Protein AF-A0A7S0PT43-F1 (afdb_monomer)

Sequence (118 aa):
NWNNHIGLPLTVLHLETDHEVVILEMGMNHSGEIAFLCEIAPPHVSIITNVGSAHMEHMGSIEAIAMEKGTVARALGTEGTLVIPANCAYLDDYRSTTQGSILAVGNDDSPVRAENLV

Solvent-accessible surface area (backbone atoms only — not comparable to full-atom values): 7068 Å² total; per-residue (Å²): 130,62,23,39,97,62,34,34,60,52,57,61,71,69,64,57,95,82,62,89,77,85,88,80,64,82,45,67,58,51,83,63,43,43,52,56,50,38,69,78,55,69,44,61,64,32,75,48,88,75,83,59,71,74,49,35,92,65,42,75,36,57,66,49,41,42,56,42,60,41,34,54,38,50,58,21,47,68,89,9,37,32,38,34,47,59,81,46,93,58,48,66,61,46,65,76,56,30,57,29,48,77,48,46,29,64,41,92,89,28,92,47,56,85,76,88,87,128

Nearest PDB structures (foldseek):
  4qf5-assembly2_B  TM=9.390E-01  e=3.049E-08  Acinetobacter baumannii AB307-0294
  4qdi-assembly1_A  TM=8.846E-01  e=9.577E-07  Acinetobacter baumannii AB307-0294
  3zm6-assembly1_A  TM=8.642E-01  e=9.955E-06  Streptococcus pneumoniae R6
  3zl8-assembly1_A  TM=8.882E-01  e=6.150E-05  Thermotoga maritima
  3lk7-assembly1_A  TM=8.538E-01  e=3.250E-03  Streptococcus agalactiae serogroup V

Foldseek 3Di:
DLAFPHSLLVVVVPDDPPDPDDDGHHDDLEAPGSVNSCVSPPDLEAEDEAQDCPNCVRQVDSVSSVVRSLSNQLSHALNHEYEYAPPHPCVVVSVVRHNYYYQHEDDPPGPHHDPDDD

Secondary structure (DSSP, 8-state):
---STTHHHHHHHT--TT----------SSTTHHHHHHHHS--SEEE-----STTHHHHSSHHHHHHHHTHHHHT--TT-EEEEETT-TTHHHHHHH-SSEEEEESSTTSSB---S--

Radius of gyration: 15.02 Å; Cα contacts (8 Å, |Δi|>4): 176; chains: 1; bounding box: 36×41×32 Å

InterPro domains:
  IPR013221 Mur ligase, central [PF08245] (1-107)
  IPR036565 Mur-like, catalytic domain superfamily [G3DSA:3.40.1190.10] (1-118)
  IPR036565 Mur-like, catalytic domain superfamily [SSF53623] (1-108)
  IPR051046 MurCDEF Family: Cell Wall and Coenzyme F430 Synthesis [PTHR43024] (1-116)

Mean predicted aligned error: 3.05 Å

Structure (mmCIF, N/CA/C/O backbone):
data_AF-A0A7S0PT43-F1
#
_entry.id   AF-A0A7S0PT43-F1
#
loop_
_atom_site.group_PDB
_atom_site.id
_atom_site.type_symbol
_atom_site.label_atom_id
_atom_site.label_alt_id
_atom_site.label_comp_id
_atom_site.label_asym_id
_atom_site.label_entity_id
_atom_site.label_seq_id
_atom_site.pdbx_PDB_ins_code
_atom_site.Cartn_x
_atom_site.Cartn_y
_atom_site.Cartn_z
_atom_site.occupancy
_atom_site.B_iso_or_equiv
_atom_site.auth_seq_id
_atom_site.auth_comp_id
_atom_site.auth_asym_id
_atom_site.auth_atom_id
_atom_site.pdbx_PDB_model_num
ATOM 1 N N . ASN A 1 1 ? -9.832 9.370 -12.079 1.00 78.38 1 ASN A N 1
ATOM 2 C CA . ASN A 1 1 ? -10.002 8.358 -11.019 1.00 78.38 1 ASN A CA 1
ATOM 3 C C . ASN A 1 1 ? -10.138 9.079 -9.675 1.00 78.38 1 ASN A C 1
ATOM 5 O O . ASN A 1 1 ? -9.674 10.212 -9.598 1.00 78.38 1 ASN A O 1
ATOM 9 N N . T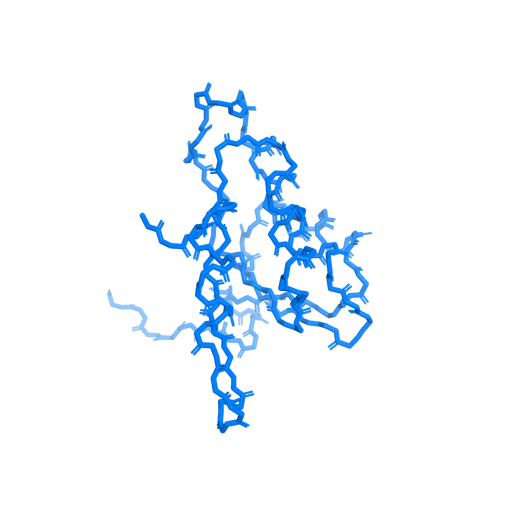RP A 1 2 ? -10.793 8.496 -8.665 1.00 92.94 2 TRP A N 1
ATOM 10 C CA . TRP A 1 2 ? -11.045 9.130 -7.350 1.00 92.94 2 TRP A CA 1
ATOM 11 C C . TRP A 1 2 ? -9.985 8.731 -6.311 1.00 92.94 2 TRP A C 1
ATOM 13 O O . TRP A 1 2 ? -10.298 8.254 -5.227 1.00 92.94 2 TRP A O 1
ATOM 23 N N . ASN A 1 3 ? -8.717 8.887 -6.681 1.00 96.38 3 ASN A N 1
ATOM 24 C CA . ASN A 1 3 ? -7.569 8.295 -5.988 1.00 96.38 3 ASN A CA 1
ATOM 25 C C . ASN A 1 3 ? -6.450 9.311 -5.694 1.00 96.38 3 ASN A C 1
ATOM 27 O O . ASN A 1 3 ? -5.331 8.921 -5.391 1.00 96.38 3 ASN A O 1
ATOM 31 N N . ASN A 1 4 ? -6.723 10.608 -5.853 1.00 96.31 4 ASN A N 1
ATOM 32 C CA . ASN A 1 4 ? -5.757 11.692 -5.673 1.00 96.31 4 ASN A CA 1
ATOM 33 C C . ASN A 1 4 ? -6.220 12.669 -4.579 1.00 96.31 4 ASN A C 1
ATOM 35 O O . ASN A 1 4 ? -7.256 12.463 -3.948 1.00 96.31 4 ASN A O 1
ATOM 39 N N . HIS A 1 5 ? -5.481 13.765 -4.399 1.00 96.00 5 HIS A N 1
ATOM 40 C CA . HIS A 1 5 ? -5.722 14.780 -3.365 1.00 96.00 5 HIS A CA 1
ATOM 41 C C . HIS A 1 5 ? -7.094 15.483 -3.436 1.00 96.00 5 HIS A C 1
ATOM 43 O O . HIS A 1 5 ? -7.446 16.201 -2.506 1.00 96.00 5 HIS A O 1
ATOM 49 N N . ILE A 1 6 ? -7.871 15.293 -4.510 1.00 96.88 6 ILE A N 1
ATOM 50 C CA . ILE A 1 6 ? -9.251 15.788 -4.632 1.00 96.88 6 ILE A CA 1
ATOM 51 C C . ILE A 1 6 ? -10.239 14.631 -4.486 1.00 96.88 6 ILE A C 1
ATOM 53 O O . ILE A 1 6 ? -11.158 14.691 -3.674 1.00 96.88 6 ILE A O 1
ATOM 57 N N . GLY A 1 7 ? -10.062 13.576 -5.283 1.00 97.81 7 GLY A N 1
ATOM 58 C CA . GLY A 1 7 ? -11.022 12.480 -5.363 1.00 97.81 7 GLY A CA 1
ATOM 59 C C . GLY A 1 7 ? -11.104 11.661 -4.079 1.00 97.81 7 GLY A C 1
ATOM 60 O O . GLY A 1 7 ? -12.200 11.325 -3.646 1.00 97.81 7 GLY A O 1
ATOM 61 N N . LEU A 1 8 ? -9.969 11.382 -3.439 1.00 98.25 8 LEU A N 1
ATOM 62 C CA . LEU A 1 8 ? -9.944 10.541 -2.248 1.00 98.25 8 LEU A CA 1
ATOM 63 C C . LEU A 1 8 ? -10.641 11.190 -1.038 1.00 98.25 8 LEU A C 1
ATOM 65 O O . LEU A 1 8 ? -11.496 10.524 -0.455 1.00 98.25 8 LEU A O 1
ATOM 69 N N . PRO A 1 9 ? -10.388 12.470 -0.682 1.00 97.88 9 PRO A N 1
ATOM 70 C CA . PRO A 1 9 ? -11.162 13.149 0.358 1.00 97.88 9 PRO A CA 1
ATOM 71 C C . PRO A 1 9 ? -12.662 13.130 0.098 1.00 97.88 9 PRO A C 1
ATOM 73 O O . PRO A 1 9 ? -13.441 12.927 1.022 1.00 97.88 9 PRO A O 1
ATOM 76 N N . LEU A 1 10 ? -13.078 13.314 -1.158 1.00 98.19 10 LEU A N 1
ATOM 77 C CA . LEU A 1 10 ? -14.493 13.245 -1.484 1.00 98.19 10 LEU A CA 1
ATOM 78 C C . LEU A 1 10 ? -15.033 11.835 -1.234 1.00 98.19 10 LEU A C 1
ATOM 80 O O . LEU A 1 10 ? -16.073 11.721 -0.602 1.00 98.19 10 LEU A O 1
ATOM 84 N N . THR A 1 11 ? -14.334 10.771 -1.639 1.00 97.38 11 THR A N 1
ATOM 85 C CA . THR A 1 11 ? -14.732 9.388 -1.315 1.00 97.38 11 THR A CA 1
ATOM 86 C C . THR A 1 11 ? -14.880 9.182 0.196 1.00 97.38 11 THR A C 1
ATOM 88 O O . THR A 1 11 ? -15.887 8.638 0.637 1.00 97.38 11 THR A O 1
ATOM 91 N N . VAL A 1 12 ? -13.926 9.672 0.995 1.00 97.50 12 VAL A N 1
ATOM 92 C CA . VAL A 1 12 ? -13.963 9.580 2.467 1.00 97.50 12 VAL A CA 1
ATOM 93 C C . VAL A 1 12 ? -15.157 10.338 3.059 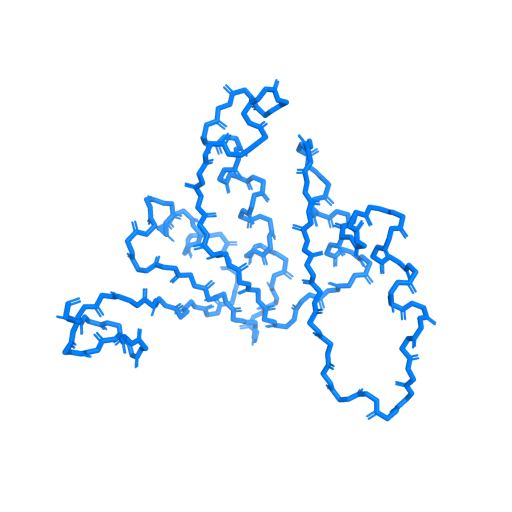1.00 97.50 12 VAL A C 1
ATOM 95 O O . VAL A 1 12 ? -15.817 9.836 3.962 1.00 97.50 12 VAL A O 1
ATOM 98 N N . LEU A 1 13 ? -15.483 11.521 2.533 1.00 97.81 13 LEU A N 1
ATOM 99 C CA . LEU A 1 13 ? -16.625 12.322 2.989 1.00 97.81 13 LEU A CA 1
ATOM 100 C C . LEU A 1 13 ? -17.993 11.697 2.670 1.00 97.81 13 LEU A C 1
ATOM 102 O O . LEU A 1 13 ? -18.984 12.094 3.277 1.00 97.81 13 LEU A O 1
ATOM 106 N N . HIS A 1 14 ? -18.058 10.742 1.740 1.00 97.06 14 HIS A N 1
ATOM 107 C CA . HIS A 1 14 ? -19.281 9.995 1.429 1.00 97.06 14 HIS A CA 1
ATOM 108 C C . HIS A 1 14 ? -19.459 8.738 2.298 1.00 97.06 14 HIS A C 1
ATOM 110 O O . HIS A 1 14 ? -20.406 7.987 2.078 1.00 97.06 14 HIS A O 1
ATOM 116 N N . LEU A 1 15 ? -18.568 8.467 3.260 1.00 97.56 15 LEU A N 1
ATOM 117 C CA . LEU A 1 15 ? -18.718 7.312 4.142 1.00 97.56 15 LEU A CA 1
ATOM 118 C C . LEU A 1 15 ? -19.877 7.511 5.130 1.00 97.56 15 LEU A C 1
ATOM 120 O O . LEU A 1 15 ? -19.958 8.520 5.828 1.00 97.56 15 LEU A O 1
ATOM 124 N N . GLU A 1 16 ? -20.744 6.506 5.216 1.00 98.00 16 GLU A N 1
ATOM 125 C CA . GLU A 1 16 ? -21.812 6.385 6.205 1.00 98.00 16 GLU A CA 1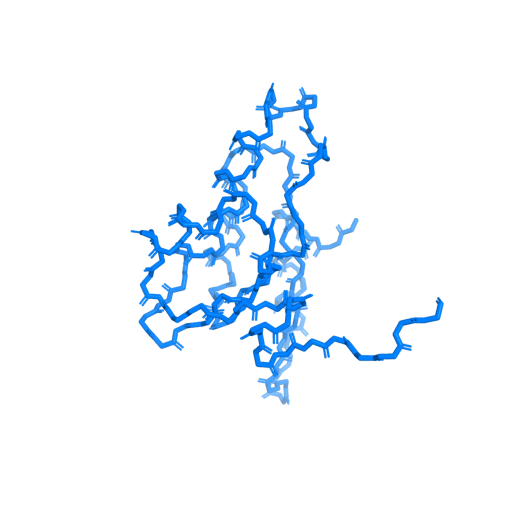
ATOM 126 C C . GLU A 1 16 ? -21.362 5.550 7.417 1.00 98.00 16 GLU A C 1
ATOM 128 O O . GLU A 1 16 ? -20.364 4.830 7.371 1.00 98.00 16 GLU A O 1
ATOM 133 N N . THR A 1 17 ? -22.082 5.672 8.537 1.00 96.69 17 THR A N 1
ATOM 134 C CA . THR A 1 17 ? -21.706 5.052 9.823 1.00 96.69 17 THR A CA 1
ATOM 135 C C . THR A 1 17 ? -21.849 3.531 9.861 1.00 96.69 17 THR A C 1
ATOM 137 O O . THR A 1 17 ? -21.364 2.904 10.798 1.00 96.69 17 THR A O 1
ATOM 140 N N . ASP A 1 18 ? -22.557 2.945 8.900 1.00 97.81 18 ASP A N 1
ATOM 141 C CA . ASP A 1 18 ? -22.750 1.503 8.744 1.00 97.81 18 ASP A CA 1
ATOM 142 C C . ASP A 1 18 ? -21.679 0.846 7.855 1.00 97.81 18 ASP A C 1
ATOM 144 O O . ASP A 1 18 ? -21.621 -0.381 7.773 1.00 97.81 18 ASP A O 1
ATOM 148 N N . HIS A 1 19 ? -20.788 1.626 7.231 1.00 98.19 19 HIS A N 1
ATOM 149 C CA . HIS A 1 19 ? -19.626 1.077 6.541 1.00 98.19 19 HIS A CA 1
ATOM 150 C C . HIS A 1 19 ? -18.593 0.537 7.541 1.00 98.19 19 HIS A C 1
ATOM 152 O O . HIS A 1 19 ? -17.957 1.290 8.276 1.00 98.19 19 HIS A O 1
ATOM 158 N N . GLU A 1 20 ? -18.364 -0.775 7.513 1.00 97.50 20 GLU A N 1
ATOM 159 C CA . GLU A 1 20 ? -17.363 -1.439 8.365 1.00 97.50 20 GLU A CA 1
ATOM 160 C C . GLU A 1 20 ? -15.959 -1.459 7.740 1.00 97.50 20 GLU A C 1
ATOM 162 O O . GLU A 1 20 ? -14.953 -1.533 8.444 1.00 97.50 20 GLU A O 1
ATOM 167 N N . VAL A 1 21 ? -15.881 -1.409 6.406 1.00 97.56 21 VAL A N 1
ATOM 168 C CA . VAL A 1 21 ? -14.630 -1.469 5.640 1.00 97.56 21 VAL A CA 1
ATOM 169 C C . VAL A 1 21 ? -14.705 -0.511 4.458 1.00 97.56 21 VAL A C 1
ATOM 171 O O . VAL A 1 21 ? -15.708 -0.458 3.749 1.00 97.56 21 VAL A O 1
ATOM 174 N N . VAL A 1 22 ? -13.603 0.192 4.200 1.00 97.44 22 VAL A N 1
ATOM 175 C CA . VAL A 1 22 ? -13.402 0.992 2.991 1.00 97.44 22 VAL A CA 1
ATOM 176 C C . VAL A 1 22 ? -12.126 0.543 2.283 1.00 97.44 22 VAL A C 1
ATOM 178 O O . VAL A 1 22 ? -11.098 0.312 2.918 1.00 97.44 22 VAL A O 1
ATOM 181 N N . ILE A 1 23 ? -12.192 0.418 0.958 1.00 97.69 23 ILE A N 1
ATOM 182 C CA . ILE A 1 23 ? -11.035 0.131 0.106 1.00 97.69 23 ILE A CA 1
ATOM 183 C C . ILE A 1 23 ? -10.769 1.377 -0.731 1.00 97.69 23 ILE A C 1
ATOM 185 O O . ILE A 1 23 ? -11.608 1.779 -1.535 1.00 97.69 23 ILE A O 1
ATOM 189 N N . LEU A 1 24 ? -9.606 1.991 -0.525 1.00 98.06 24 LEU A N 1
ATOM 190 C CA . LEU A 1 24 ? -9.211 3.232 -1.184 1.00 98.06 24 LEU A CA 1
ATOM 191 C C . LEU A 1 24 ? -7.991 2.989 -2.069 1.00 98.06 24 LEU A C 1
ATOM 193 O O . LEU A 1 24 ? -6.983 2.440 -1.628 1.00 98.06 24 LEU A O 1
ATOM 197 N N . GLU A 1 25 ? -8.078 3.424 -3.322 1.00 97.56 25 GLU A N 1
ATOM 198 C CA . GLU A 1 25 ? -6.931 3.455 -4.222 1.00 97.56 25 GLU A CA 1
ATOM 199 C C . GLU A 1 25 ? -6.102 4.720 -3.951 1.00 97.56 25 GLU A C 1
ATOM 201 O O . GLU A 1 25 ? -6.637 5.828 -3.976 1.00 97.56 25 GLU A O 1
ATOM 206 N N . MET A 1 26 ? -4.795 4.555 -3.725 1.00 97.25 26 MET A N 1
ATOM 207 C CA . MET A 1 26 ? -3.847 5.649 -3.478 1.00 97.25 26 MET A CA 1
ATOM 208 C C . MET A 1 26 ? -2.998 5.890 -4.734 1.00 97.25 26 MET A C 1
ATOM 210 O O . MET A 1 26 ? -2.035 5.164 -4.996 1.00 97.25 26 MET A O 1
ATOM 214 N N . GLY A 1 27 ? -3.385 6.873 -5.545 1.00 95.19 27 GLY A N 1
ATOM 215 C CA . GLY A 1 27 ? -2.703 7.242 -6.785 1.00 95.19 27 GLY A CA 1
ATOM 216 C C . GLY A 1 27 ? -1.660 8.340 -6.580 1.00 95.19 27 GLY A C 1
ATOM 217 O O . GLY A 1 27 ? -1.820 9.203 -5.722 1.00 95.19 27 GLY A O 1
ATOM 218 N N . MET A 1 28 ? -0.612 8.334 -7.407 1.00 95.31 28 MET A N 1
ATOM 219 C CA . MET A 1 28 ? 0.415 9.379 -7.417 1.00 95.31 28 MET A CA 1
ATOM 220 C C . MET A 1 28 ? 0.922 9.653 -8.828 1.00 95.31 28 MET A C 1
ATOM 222 O O . MET A 1 28 ? 0.937 8.760 -9.669 1.00 95.31 28 MET A O 1
ATOM 226 N N . ASN A 1 29 ? 1.348 10.885 -9.063 1.00 93.75 29 ASN A N 1
ATOM 227 C CA . ASN A 1 29 ? 2.200 11.313 -10.163 1.00 93.75 29 ASN A CA 1
ATOM 228 C C . ASN A 1 29 ? 3.547 11.825 -9.647 1.00 93.75 29 ASN A C 1
ATOM 230 O O . ASN A 1 29 ? 4.538 11.700 -10.357 1.00 93.75 29 ASN A O 1
ATOM 234 N N . HIS A 1 30 ? 3.589 12.389 -8.438 1.00 95.06 30 HIS A N 1
ATOM 235 C CA . HIS A 1 30 ? 4.795 12.977 -7.860 1.00 95.06 30 HIS A CA 1
ATOM 236 C C . HIS A 1 30 ? 5.080 12.425 -6.464 1.00 95.06 30 HIS A C 1
ATOM 238 O O . HIS A 1 30 ? 4.193 11.932 -5.769 1.00 95.06 30 HIS A O 1
ATOM 244 N N . SER A 1 31 ? 6.337 12.563 -6.047 1.00 95.81 31 SER A N 1
ATOM 245 C CA . SER A 1 31 ? 6.779 12.223 -4.696 1.00 95.81 31 SER A CA 1
ATOM 246 C C . SER A 1 31 ? 6.016 13.021 -3.631 1.00 95.81 31 SER A C 1
ATOM 248 O O . SER A 1 31 ? 5.811 14.228 -3.778 1.00 95.81 31 SER A O 1
ATOM 250 N N . GLY A 1 32 ? 5.629 12.348 -2.548 1.00 96.69 32 GLY A N 1
ATOM 251 C CA . GLY A 1 32 ? 4.909 12.912 -1.408 1.00 96.69 32 GLY A CA 1
ATOM 252 C C . GLY A 1 32 ? 3.384 12.884 -1.526 1.00 96.69 32 GLY A C 1
ATOM 253 O O . GLY A 1 32 ? 2.701 1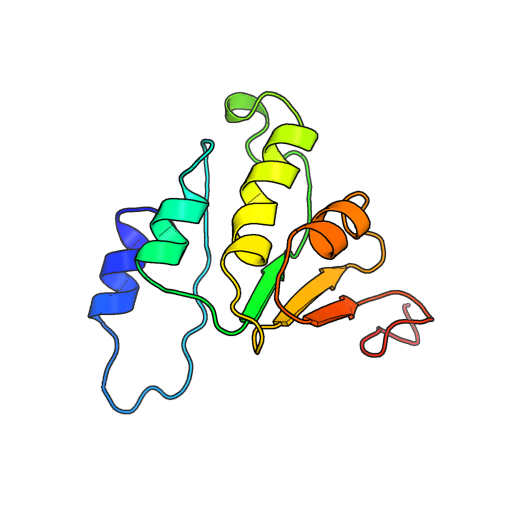3.144 -0.536 1.00 96.69 32 GLY A O 1
ATOM 254 N N . GLU A 1 33 ? 2.823 12.540 -2.685 1.00 97.94 33 GLU A N 1
ATOM 255 C CA . GLU A 1 33 ? 1.369 12.508 -2.858 1.00 97.94 33 GLU A CA 1
ATOM 256 C C . GLU A 1 33 ? 0.733 11.367 -2.052 1.00 97.94 33 GLU A C 1
ATOM 258 O O . GLU A 1 33 ? -0.270 11.594 -1.381 1.00 97.94 33 GLU A O 1
ATOM 263 N N . ILE A 1 34 ? 1.336 10.173 -2.016 1.00 98.38 34 ILE A N 1
ATOM 264 C CA . ILE A 1 34 ? 0.817 9.045 -1.227 1.00 98.38 34 ILE A CA 1
ATOM 265 C C . ILE A 1 34 ? 0.851 9.362 0.268 1.00 98.38 34 ILE A C 1
ATOM 267 O O . ILE A 1 34 ? -0.081 8.995 0.979 1.00 98.38 34 ILE A O 1
ATOM 271 N N . ALA A 1 35 ? 1.882 10.067 0.748 1.00 98.31 35 ALA A N 1
ATOM 272 C CA . ALA A 1 35 ? 1.962 10.470 2.155 1.00 98.31 35 ALA A CA 1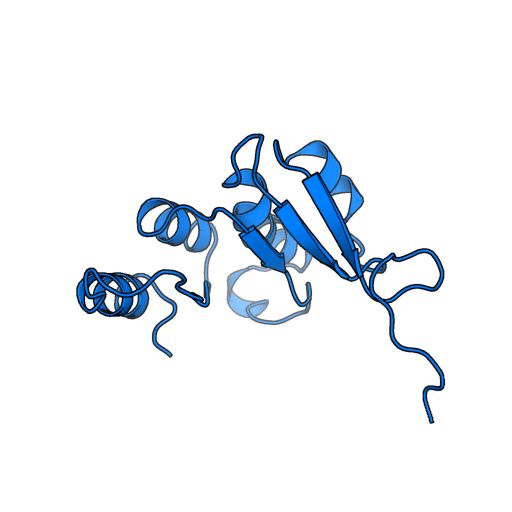
ATOM 273 C C . ALA A 1 35 ? 0.744 11.311 2.545 1.00 98.31 35 ALA A C 1
ATOM 275 O O . ALA A 1 35 ? 0.069 11.000 3.523 1.00 98.31 35 ALA A O 1
ATOM 276 N N . PHE A 1 36 ? 0.412 12.305 1.720 1.00 98.25 36 PHE A N 1
ATOM 277 C CA . PHE A 1 36 ? -0.761 13.144 1.929 1.00 98.25 36 PHE A CA 1
ATOM 278 C C . PHE A 1 36 ? -2.071 12.340 1.907 1.00 98.25 36 PHE A C 1
ATOM 280 O O . PHE A 1 36 ? -2.948 12.551 2.741 1.00 98.25 36 PHE A O 1
ATOM 287 N N . LEU A 1 37 ? -2.211 11.374 0.993 1.00 98.62 37 LEU A N 1
ATOM 288 C CA . LEU A 1 37 ? -3.401 10.518 0.957 1.00 98.62 37 LEU A CA 1
ATOM 289 C C . LEU A 1 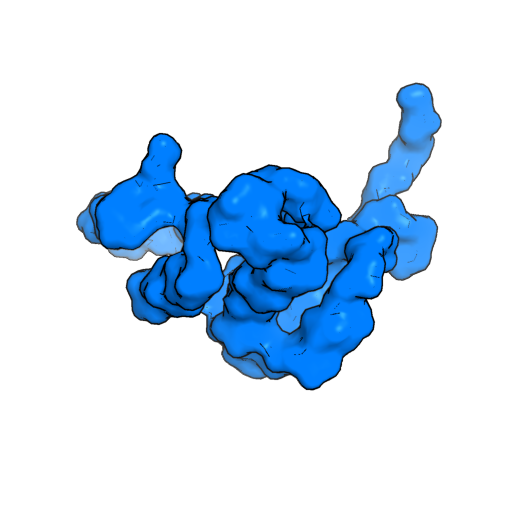37 ? -3.524 9.625 2.201 1.00 98.62 37 LEU A C 1
ATOM 291 O O . LEU A 1 37 ? -4.630 9.444 2.711 1.00 98.62 37 LEU A O 1
ATOM 295 N N . CYS A 1 38 ? -2.407 9.112 2.721 1.00 98.38 38 CYS A N 1
ATOM 296 C CA . CYS A 1 38 ? -2.382 8.350 3.968 1.00 98.38 38 CYS A CA 1
ATOM 297 C C . CYS A 1 38 ? -2.706 9.210 5.201 1.00 98.38 38 CYS A C 1
ATOM 299 O O . CYS A 1 38 ? -3.237 8.678 6.169 1.00 98.38 38 CYS A O 1
ATOM 301 N N . GLU A 1 39 ? -2.433 10.517 5.186 1.00 98.12 39 GLU A N 1
ATOM 302 C CA . GLU A 1 39 ? -2.885 11.425 6.253 1.00 98.12 39 GLU A CA 1
ATOM 303 C C . GLU A 1 39 ? -4.408 11.616 6.231 1.00 98.12 39 GLU A C 1
ATOM 305 O O . GLU A 1 39 ? -5.039 11.674 7.285 1.00 98.12 39 GLU A O 1
ATOM 310 N N . ILE A 1 40 ? -5.010 11.680 5.037 1.00 98.12 40 ILE A N 1
ATOM 311 C CA . ILE A 1 40 ? -6.468 11.788 4.875 1.00 98.12 40 ILE A CA 1
ATOM 312 C C . ILE A 1 40 ? -7.167 10.499 5.318 1.00 98.12 40 ILE A C 1
ATOM 314 O O . ILE A 1 40 ? -8.194 10.552 5.995 1.00 98.12 40 ILE A O 1
ATOM 318 N N . ALA A 1 41 ? -6.629 9.346 4.919 1.00 97.75 41 ALA A N 1
ATOM 319 C CA . ALA A 1 41 ? -7.174 8.035 5.246 1.00 97.75 41 ALA A CA 1
ATOM 320 C C . ALA A 1 41 ? -6.059 7.090 5.729 1.00 97.75 41 ALA A C 1
ATOM 322 O O . ALA A 1 41 ? -5.491 6.341 4.924 1.00 97.75 41 ALA A O 1
ATOM 323 N N . PRO A 1 42 ? -5.747 7.110 7.040 1.00 97.81 42 PRO A N 1
ATOM 324 C CA . PRO A 1 42 ? -4.729 6.246 7.627 1.00 97.81 42 PRO A CA 1
ATOM 325 C C . PRO A 1 42 ? -5.059 4.759 7.420 1.00 97.81 42 PRO A C 1
ATOM 327 O O . PRO A 1 42 ? -6.152 4.319 7.791 1.00 97.81 42 PRO A O 1
ATOM 330 N N . PRO A 1 43 ? -4.151 3.961 6.827 1.00 98.19 43 PRO A N 1
ATOM 331 C CA . PRO A 1 43 ? -4.438 2.569 6.515 1.00 98.19 43 PRO A CA 1
ATOM 332 C C . PRO A 1 43 ? -4.231 1.647 7.723 1.00 98.19 43 PRO A C 1
ATOM 334 O O . PRO A 1 43 ? -3.226 1.722 8.427 1.00 98.19 43 PRO A O 1
ATOM 337 N N . HIS A 1 44 ? -5.143 0.688 7.891 1.00 98.50 44 HIS A N 1
ATOM 338 C CA . HIS A 1 44 ? -4.913 -0.508 8.716 1.00 98.50 44 HIS A CA 1
ATOM 339 C C . HIS A 1 44 ? -4.256 -1.632 7.899 1.00 98.50 44 HIS A C 1
ATOM 341 O O . HIS A 1 44 ? -3.468 -2.424 8.413 1.00 98.50 44 HIS A O 1
ATOM 347 N N . VAL A 1 45 ? -4.572 -1.690 6.603 1.00 98.69 45 VAL A N 1
ATOM 348 C CA . VAL A 1 45 ? -3.995 -2.626 5.638 1.00 98.69 45 VAL A CA 1
ATOM 349 C C . VAL A 1 45 ? -3.613 -1.842 4.392 1.00 98.69 45 VAL A C 1
ATOM 351 O O . VAL A 1 45 ? -4.421 -1.078 3.867 1.00 98.69 45 VAL A O 1
ATOM 354 N N . SER A 1 46 ? -2.395 -2.058 3.910 1.00 98.50 46 SER A N 1
ATOM 355 C CA . SER A 1 46 ? -1.881 -1.454 2.681 1.00 98.50 46 SER A CA 1
ATOM 356 C C . SER A 1 46 ? -1.569 -2.542 1.665 1.00 98.50 46 SER A C 1
ATOM 358 O O . SER A 1 46 ? -1.068 -3.604 2.026 1.00 98.50 46 SER A O 1
ATOM 360 N N . ILE A 1 47 ? -1.827 -2.282 0.383 1.00 98.44 47 ILE A N 1
ATOM 361 C CA . ILE A 1 47 ? -1.549 -3.231 -0.702 1.00 98.44 47 ILE A CA 1
ATOM 362 C C . ILE A 1 47 ? -0.691 -2.543 -1.759 1.00 98.44 47 ILE A C 1
ATOM 364 O O . ILE A 1 47 ? -1.097 -1.535 -2.335 1.00 98.44 47 ILE A O 1
ATOM 368 N N . ILE A 1 48 ? 0.475 -3.116 -2.059 1.00 98.00 48 ILE A N 1
ATOM 369 C CA . ILE A 1 48 ? 1.268 -2.745 -3.236 1.00 98.00 48 ILE A CA 1
ATOM 370 C C . ILE A 1 48 ? 1.114 -3.873 -4.246 1.00 98.00 48 ILE A C 1
ATOM 372 O O . ILE A 1 48 ? 1.645 -4.957 -4.049 1.00 98.00 48 ILE A O 1
ATOM 376 N N . THR A 1 49 ? 0.384 -3.631 -5.334 1.00 95.56 49 THR A N 1
ATOM 377 C CA . THR A 1 49 ? 0.120 -4.663 -6.353 1.00 95.56 49 THR A CA 1
ATOM 378 C C . THR A 1 49 ? 1.308 -4.898 -7.281 1.00 95.56 49 THR A C 1
ATOM 380 O O . THR A 1 49 ? 1.515 -6.017 -7.737 1.00 95.56 49 THR A O 1
ATOM 383 N N . ASN A 1 50 ? 2.084 -3.853 -7.577 1.00 95.19 50 ASN A N 1
ATOM 384 C CA . ASN A 1 50 ? 3.337 -3.922 -8.323 1.00 95.19 50 ASN A CA 1
ATOM 385 C C . ASN A 1 50 ? 4.168 -2.642 -8.135 1.00 95.19 50 ASN A C 1
ATOM 387 O O . ASN A 1 50 ? 3.645 -1.578 -7.784 1.00 95.19 50 ASN A O 1
ATOM 391 N N . VAL A 1 51 ? 5.458 -2.752 -8.447 1.00 95.56 51 VAL A N 1
ATOM 392 C CA . VAL A 1 51 ? 6.361 -1.622 -8.676 1.00 95.56 51 VAL A CA 1
ATOM 393 C C . VAL A 1 51 ? 6.834 -1.707 -10.125 1.00 95.56 51 VAL A C 1
ATOM 395 O O . VAL A 1 51 ? 7.723 -2.487 -10.454 1.00 95.56 51 VAL A O 1
ATOM 398 N N . GLY A 1 52 ? 6.168 -0.961 -11.003 1.00 91.62 52 GLY A N 1
ATOM 399 C CA . GLY A 1 52 ? 6.467 -0.904 -12.435 1.00 91.62 52 GLY A CA 1
ATOM 400 C C . GLY A 1 52 ? 6.903 0.486 -12.897 1.00 91.62 52 GLY A C 1
ATOM 401 O O . GLY A 1 52 ? 7.191 1.364 -12.092 1.00 91.62 52 GLY A O 1
ATOM 402 N N . SER A 1 53 ? 6.904 0.701 -14.212 1.00 89.38 53 SER A N 1
ATOM 403 C CA . SER A 1 53 ? 7.323 1.952 -14.865 1.00 89.38 53 SER A CA 1
ATOM 404 C C . SER A 1 53 ? 6.229 3.027 -14.965 1.00 89.38 53 SER A C 1
ATOM 406 O O . SER A 1 53 ? 6.439 4.068 -15.589 1.00 89.38 53 SER A O 1
ATOM 408 N N . ALA A 1 54 ? 5.051 2.802 -14.382 1.00 86.69 54 ALA A N 1
ATOM 409 C CA . ALA A 1 54 ? 3.996 3.810 -14.361 1.00 86.69 54 ALA A CA 1
ATOM 410 C C . ALA A 1 54 ? 4.492 5.091 -13.666 1.00 86.69 54 ALA A C 1
ATOM 412 O O . ALA A 1 54 ? 5.123 5.018 -12.616 1.00 86.69 54 ALA A O 1
ATOM 413 N N . HIS A 1 55 ? 4.180 6.254 -14.245 1.00 87.75 55 HIS A N 1
ATOM 414 C CA . HIS A 1 55 ? 4.614 7.578 -13.768 1.00 87.75 55 HIS A CA 1
ATOM 415 C C . HIS A 1 55 ? 6.125 7.858 -13.886 1.00 87.75 55 HIS A C 1
ATOM 417 O O . HIS A 1 55 ? 6.598 8.852 -13.339 1.00 87.75 55 HIS A O 1
ATOM 423 N N . MET A 1 56 ? 6.884 7.055 -14.649 1.00 89.88 56 MET A N 1
ATOM 424 C CA . MET A 1 56 ? 8.330 7.264 -14.852 1.00 89.88 56 MET A CA 1
ATOM 425 C C . MET A 1 56 ? 8.671 8.675 -15.356 1.00 89.88 56 MET A C 1
ATOM 427 O O . MET A 1 56 ? 9.652 9.249 -14.900 1.00 89.88 56 MET A O 1
ATOM 431 N N . GLU A 1 57 ? 7.852 9.261 -16.236 1.00 88.94 57 GLU A N 1
ATOM 432 C CA . GLU A 1 57 ? 8.067 10.622 -16.762 1.00 88.94 57 GLU A CA 1
ATOM 433 C C . GLU A 1 57 ? 8.129 11.693 -15.660 1.00 88.94 57 GLU A C 1
ATOM 435 O O . GLU A 1 57 ? 8.863 12.668 -15.791 1.00 88.94 57 GLU A O 1
ATOM 440 N N . HIS A 1 58 ? 7.389 11.494 -14.567 1.00 90.94 58 HIS A N 1
ATOM 441 C CA . HIS A 1 58 ? 7.309 12.431 -13.446 1.00 90.94 58 HIS A CA 1
ATOM 442 C C . HIS A 1 58 ? 8.256 12.046 -12.301 1.00 90.94 58 HIS A C 1
ATOM 444 O O . HIS A 1 58 ? 8.795 12.912 -11.617 1.00 90.94 58 HIS A O 1
ATOM 450 N N . MET A 1 59 ? 8.473 10.743 -12.100 1.00 94.12 59 MET A N 1
ATOM 451 C CA . MET A 1 59 ? 9.259 10.202 -10.987 1.00 94.12 59 MET A CA 1
ATOM 452 C C . MET A 1 59 ? 10.749 10.049 -11.311 1.00 94.12 59 MET A C 1
ATOM 454 O O . MET A 1 59 ? 11.572 9.962 -10.404 1.00 94.12 59 MET A O 1
ATOM 458 N N . GLY A 1 60 ? 11.120 9.998 -12.590 1.00 93.81 60 GLY A N 1
ATOM 459 C CA . GLY A 1 60 ? 12.504 9.921 -13.058 1.00 93.81 60 GLY A CA 1
ATOM 460 C C . GLY A 1 60 ? 13.152 8.534 -12.975 1.00 93.81 60 GLY A C 1
ATOM 461 O O . GLY A 1 60 ? 14.029 8.240 -13.785 1.00 93.81 60 GLY A O 1
ATOM 462 N N . SER A 1 61 ? 12.733 7.659 -12.051 1.00 96.19 61 SER A N 1
ATOM 463 C CA . SER A 1 61 ? 13.271 6.294 -11.942 1.00 96.19 61 SER A CA 1
ATOM 464 C C . SER A 1 61 ? 12.296 5.298 -11.294 1.00 96.19 61 SER A C 1
ATOM 466 O O . SER A 1 61 ? 11.327 5.691 -10.639 1.00 96.19 61 SER A O 1
ATOM 468 N N . ILE A 1 62 ? 12.548 3.993 -11.470 1.00 96.62 62 ILE A N 1
ATOM 469 C CA . ILE A 1 62 ? 11.758 2.928 -10.822 1.00 96.62 62 ILE A CA 1
ATOM 470 C C . ILE A 1 62 ? 11.990 2.941 -9.312 1.00 96.62 62 ILE A C 1
ATOM 472 O O . ILE A 1 62 ? 11.049 2.749 -8.551 1.00 96.62 62 ILE A O 1
ATOM 476 N N . GLU A 1 63 ? 13.207 3.244 -8.868 1.00 97.00 63 GLU A N 1
ATOM 477 C CA . GLU A 1 63 ? 13.539 3.398 -7.453 1.00 97.00 63 GLU A CA 1
ATOM 478 C C . GLU A 1 63 ? 12.722 4.533 -6.830 1.00 97.00 63 GLU A C 1
ATOM 480 O O . GLU A 1 63 ? 12.160 4.358 -5.753 1.00 97.00 63 GLU A O 1
ATOM 485 N N . ALA A 1 64 ? 12.573 5.671 -7.518 1.00 96.81 64 ALA A N 1
ATOM 486 C CA . ALA A 1 64 ? 11.729 6.763 -7.042 1.00 96.81 64 ALA A CA 1
ATOM 487 C C . ALA A 1 64 ? 10.252 6.339 -6.937 1.00 96.81 64 ALA A C 1
ATOM 489 O O . ALA A 1 64 ? 9.598 6.622 -5.932 1.00 96.81 64 ALA A O 1
ATOM 490 N N . ILE A 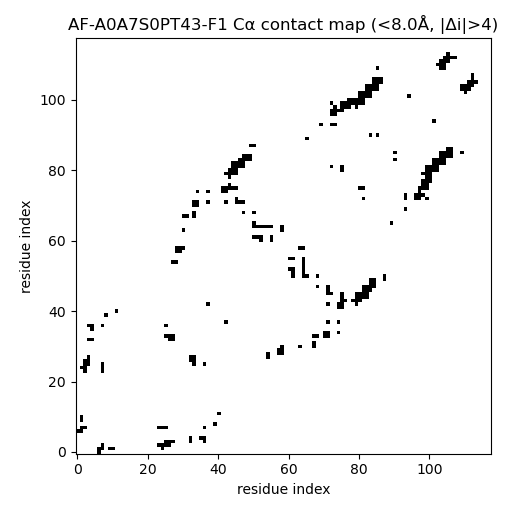1 65 ? 9.740 5.598 -7.929 1.00 97.56 65 ILE A N 1
ATOM 491 C CA . ILE A 1 65 ? 8.387 5.016 -7.895 1.00 97.56 65 ILE A CA 1
ATOM 492 C C . ILE A 1 65 ? 8.238 4.052 -6.709 1.00 97.56 65 ILE A C 1
ATOM 494 O O . ILE A 1 65 ? 7.231 4.095 -6.001 1.00 97.56 65 ILE A O 1
ATOM 498 N N . ALA A 1 66 ? 9.230 3.193 -6.477 1.00 97.56 66 ALA A N 1
ATOM 499 C CA . ALA A 1 66 ? 9.246 2.229 -5.385 1.00 97.56 66 ALA A CA 1
ATOM 500 C C . ALA A 1 66 ? 9.248 2.921 -4.020 1.00 97.56 66 ALA A C 1
ATOM 502 O O . ALA A 1 66 ? 8.491 2.532 -3.129 1.00 97.56 66 ALA A O 1
ATOM 503 N N . MET A 1 67 ? 10.066 3.961 -3.860 1.00 97.06 67 MET A N 1
ATOM 504 C CA . MET A 1 67 ? 10.151 4.730 -2.625 1.00 97.06 67 MET A CA 1
ATOM 505 C C . MET A 1 67 ? 8.834 5.431 -2.314 1.00 97.06 67 MET A C 1
ATOM 507 O O . MET A 1 67 ? 8.378 5.357 -1.171 1.00 97.06 67 MET A O 1
ATOM 511 N N . GLU A 1 68 ? 8.201 6.039 -3.319 1.00 97.81 68 GLU A N 1
ATOM 512 C CA . GLU A 1 68 ? 6.900 6.690 -3.165 1.00 97.81 68 GLU A CA 1
ATOM 513 C C . GLU A 1 68 ? 5.801 5.678 -2.832 1.00 97.81 68 GLU A C 1
ATOM 515 O O . GLU A 1 68 ? 5.097 5.844 -1.839 1.00 97.81 68 GLU A O 1
ATOM 520 N N . LYS A 1 69 ? 5.703 4.568 -3.579 1.00 97.94 69 LYS A N 1
ATOM 521 C CA . LYS A 1 69 ? 4.758 3.480 -3.268 1.00 97.94 69 LYS A CA 1
ATOM 522 C C . LYS A 1 69 ? 4.981 2.915 -1.870 1.00 97.94 69 LYS A C 1
ATOM 524 O O . LYS A 1 69 ? 4.014 2.668 -1.162 1.00 97.94 69 LYS A O 1
ATOM 529 N N . GLY A 1 70 ? 6.232 2.783 -1.433 1.00 98.00 70 GLY A N 1
ATOM 530 C CA . GLY A 1 70 ? 6.593 2.333 -0.087 1.00 98.00 70 GLY A CA 1
ATOM 531 C C . GLY A 1 70 ? 6.051 3.213 1.042 1.00 98.00 70 GLY A C 1
ATOM 532 O O . GLY A 1 70 ? 6.044 2.789 2.196 1.00 98.00 70 GLY A O 1
ATOM 533 N N . THR A 1 71 ? 5.553 4.415 0.745 1.00 98.38 71 THR A N 1
ATOM 534 C CA . THR A 1 71 ? 4.899 5.270 1.737 1.00 98.38 71 THR A CA 1
ATOM 535 C C . THR A 1 71 ? 3.688 4.590 2.371 1.00 98.38 71 THR A C 1
ATOM 537 O O . THR A 1 71 ? 3.534 4.691 3.586 1.00 98.38 71 THR A O 1
ATOM 540 N N . VAL A 1 72 ? 2.904 3.800 1.622 1.00 98.31 72 VAL A N 1
ATOM 541 C CA . VAL A 1 72 ? 1.769 3.067 2.219 1.00 98.31 72 VAL A CA 1
ATOM 542 C C . VAL A 1 72 ? 2.221 2.025 3.243 1.00 98.31 72 VAL A C 1
ATOM 544 O O . VAL A 1 72 ? 1.467 1.711 4.156 1.00 98.31 72 VAL A O 1
ATOM 547 N N . ALA A 1 73 ? 3.440 1.491 3.112 1.00 98.19 73 ALA A N 1
ATOM 548 C CA . ALA A 1 73 ? 4.017 0.559 4.077 1.00 98.19 73 ALA A CA 1
ATOM 549 C C . ALA A 1 73 ? 4.503 1.283 5.340 1.00 98.19 73 ALA A C 1
ATOM 551 O O . ALA A 1 73 ? 4.314 0.785 6.448 1.00 98.19 73 ALA A O 1
ATOM 552 N N . ARG A 1 74 ? 5.109 2.467 5.180 1.00 98.19 74 ARG A N 1
ATOM 553 C CA . ARG A 1 74 ? 5.574 3.309 6.296 1.00 98.19 74 ARG A CA 1
ATOM 554 C C . ARG A 1 74 ? 4.432 3.952 7.082 1.00 98.19 74 ARG A C 1
ATOM 556 O O . ARG A 1 74 ? 4.606 4.236 8.258 1.00 98.19 74 ARG A O 1
ATOM 563 N N . ALA A 1 75 ? 3.288 4.179 6.440 1.00 98.19 75 ALA A N 1
ATOM 564 C CA . ALA A 1 75 ? 2.096 4.737 7.074 1.00 98.19 75 ALA A CA 1
ATOM 565 C C . ALA A 1 75 ? 1.354 3.740 7.985 1.00 98.19 75 ALA A C 1
ATOM 567 O O . ALA A 1 75 ? 0.466 4.147 8.730 1.00 98.19 75 ALA A O 1
ATOM 568 N N . LEU A 1 76 ? 1.692 2.446 7.931 1.00 98.56 76 LEU A N 1
ATOM 569 C CA . LEU A 1 76 ? 1.094 1.431 8.796 1.00 98.56 76 LEU A CA 1
ATOM 570 C C . LEU A 1 76 ? 1.590 1.573 10.240 1.00 98.56 76 LEU A C 1
ATOM 572 O O . LEU A 1 76 ? 2.791 1.697 10.484 1.00 98.56 76 LEU A O 1
ATOM 576 N N . GLY A 1 77 ? 0.662 1.467 11.193 1.00 97.94 77 GLY A N 1
ATOM 577 C CA . GLY A 1 77 ? 0.988 1.262 12.606 1.00 97.94 77 GLY A CA 1
ATOM 578 C C . GLY A 1 77 ? 1.488 -0.160 12.899 1.00 97.94 77 GLY A C 1
ATOM 579 O O . GLY A 1 77 ? 1.525 -1.013 12.013 1.00 97.94 77 GLY A O 1
ATOM 580 N N . THR A 1 78 ? 1.824 -0.441 14.163 1.00 98.00 78 THR A N 1
ATOM 581 C CA . THR A 1 78 ? 2.374 -1.744 14.604 1.00 98.00 78 THR A CA 1
ATOM 582 C C . THR A 1 78 ? 1.441 -2.931 14.360 1.00 98.00 78 THR A C 1
ATOM 584 O O . THR A 1 78 ? 1.904 -4.030 14.079 1.00 98.00 78 THR A O 1
ATOM 587 N N . GLU A 1 79 ? 0.128 -2.700 14.414 1.00 98.06 79 GLU A N 1
ATOM 588 C CA . GLU A 1 79 ? -0.902 -3.710 14.120 1.00 98.06 79 GLU A CA 1
ATOM 589 C C . GLU A 1 79 ? -1.269 -3.766 12.625 1.00 98.06 79 GLU A C 1
ATOM 591 O O . GLU A 1 79 ? -2.151 -4.519 12.212 1.00 98.06 79 GLU A O 1
ATOM 596 N N . GLY A 1 80 ? -0.630 -2.933 11.800 1.00 98.38 80 GLY A N 1
ATOM 597 C CA . GLY A 1 80 ? -0.913 -2.841 10.377 1.00 98.38 80 GLY A CA 1
ATOM 598 C C . GLY A 1 80 ? -0.350 -4.018 9.585 1.00 98.38 80 GLY A C 1
ATOM 599 O O . GLY A 1 80 ? 0.573 -4.711 10.018 1.00 98.38 80 GLY A O 1
ATOM 600 N N . THR A 1 81 ? -0.892 -4.241 8.387 1.00 98.62 81 THR A N 1
ATOM 601 C CA . THR A 1 81 ? -0.389 -5.275 7.469 1.00 98.62 81 THR A CA 1
ATOM 602 C C . THR A 1 81 ? -0.144 -4.712 6.077 1.00 98.62 81 THR A C 1
ATOM 604 O O . THR A 1 81 ? -1.039 -4.129 5.466 1.00 98.62 81 THR A O 1
ATOM 607 N N . LEU A 1 82 ? 1.058 -4.926 5.546 1.00 98.56 82 LEU A N 1
ATOM 608 C CA . LEU A 1 82 ? 1.367 -4.706 4.137 1.00 98.56 82 LEU A CA 1
ATOM 609 C C . LEU A 1 82 ? 1.198 -6.018 3.368 1.00 98.56 82 LEU A C 1
ATOM 611 O O . LEU A 1 82 ? 1.867 -7.006 3.664 1.00 98.56 82 LEU A O 1
ATOM 615 N N . VAL A 1 83 ? 0.362 -6.006 2.334 1.00 98.44 83 VAL A N 1
ATOM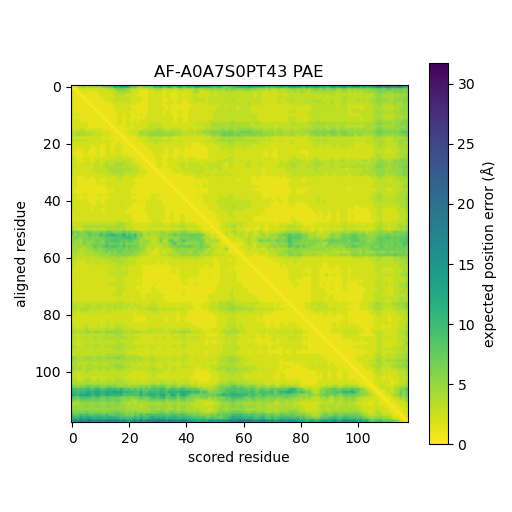 616 C CA . VAL A 1 83 ? 0.235 -7.096 1.361 1.00 98.44 83 VAL A CA 1
ATOM 617 C C . VAL A 1 83 ? 1.005 -6.731 0.097 1.00 98.44 83 VAL A C 1
ATOM 619 O O . VAL A 1 83 ? 0.827 -5.643 -0.458 1.00 98.44 83 VAL A O 1
ATOM 622 N N . ILE A 1 84 ? 1.870 -7.630 -0.366 1.00 97.94 84 ILE A N 1
ATOM 623 C CA . ILE A 1 84 ? 2.777 -7.343 -1.482 1.00 97.94 84 ILE A CA 1
ATOM 624 C C . ILE A 1 84 ? 3.210 -8.622 -2.216 1.00 97.94 84 ILE A C 1
ATOM 626 O O . ILE A 1 84 ? 3.391 -9.654 -1.567 1.00 97.94 84 ILE A O 1
ATOM 630 N N . PRO A 1 85 ? 3.415 -8.596 -3.549 1.00 97.25 85 PRO A N 1
ATOM 631 C CA . PRO A 1 85 ? 4.006 -9.714 -4.269 1.00 97.25 85 PRO A CA 1
ATOM 632 C C . PRO A 1 85 ? 5.346 -10.145 -3.671 1.00 97.25 85 PRO A C 1
ATOM 634 O O . PRO A 1 85 ? 6.241 -9.328 -3.451 1.00 97.25 85 PRO A O 1
ATOM 637 N N . ALA A 1 86 ? 5.500 -11.447 -3.453 1.00 96.12 86 ALA A N 1
ATOM 638 C CA . ALA A 1 86 ? 6.695 -12.039 -2.865 1.00 96.12 86 ALA A CA 1
ATOM 639 C C . ALA A 1 86 ? 7.949 -11.873 -3.740 1.00 96.12 86 ALA A C 1
ATOM 641 O O . ALA A 1 86 ? 9.066 -11.943 -3.241 1.00 96.12 86 ALA A O 1
ATOM 642 N N . ASN A 1 87 ? 7.766 -11.627 -5.038 1.00 94.62 87 ASN A N 1
ATOM 643 C CA . ASN A 1 87 ? 8.826 -11.358 -6.006 1.00 94.62 87 ASN A CA 1
ATOM 644 C C . ASN A 1 87 ? 9.089 -9.857 -6.230 1.00 94.62 87 ASN A C 1
ATOM 646 O O . ASN A 1 87 ? 9.797 -9.499 -7.172 1.00 94.62 87 ASN A O 1
ATOM 650 N N . CYS A 1 88 ? 8.513 -8.966 -5.416 1.00 96.50 88 CYS A N 1
ATOM 651 C CA . CYS A 1 88 ? 8.819 -7.543 -5.505 1.00 96.50 88 CYS A CA 1
ATOM 652 C C . CYS A 1 88 ? 10.297 -7.295 -5.161 1.00 96.50 88 CYS A C 1
ATOM 654 O O . CYS A 1 88 ? 10.744 -7.637 -4.068 1.00 96.50 88 CYS A O 1
ATOM 656 N N . ALA A 1 89 ? 11.036 -6.639 -6.061 1.00 97.12 89 ALA A N 1
ATOM 657 C CA . ALA A 1 89 ? 12.460 -6.342 -5.874 1.00 97.12 89 ALA A CA 1
ATOM 658 C C . ALA A 1 89 ? 12.757 -5.449 -4.652 1.00 97.12 89 ALA A C 1
ATOM 660 O O . ALA A 1 89 ? 13.864 -5.483 -4.130 1.00 97.12 89 ALA A O 1
ATOM 661 N N . TYR A 1 90 ? 11.765 -4.684 -4.186 1.00 97.44 90 TYR A N 1
ATOM 662 C CA . TYR A 1 90 ? 11.870 -3.748 -3.058 1.00 97.44 90 TYR A CA 1
ATOM 663 C C . TYR A 1 90 ? 11.259 -4.302 -1.759 1.00 97.44 90 TYR A C 1
ATOM 665 O O . TYR A 1 90 ? 11.030 -3.561 -0.805 1.00 97.44 90 TYR A O 1
ATOM 673 N N . LEU A 1 91 ? 10.946 -5.604 -1.713 1.00 96.69 91 LEU A N 1
ATOM 674 C CA . LEU A 1 91 ? 10.319 -6.234 -0.549 1.00 96.69 91 LEU A CA 1
ATOM 675 C C . LEU A 1 91 ? 11.144 -6.041 0.732 1.00 96.69 91 LEU A C 1
ATOM 677 O O . LEU A 1 91 ? 10.579 -5.712 1.774 1.00 96.69 91 LEU A O 1
ATOM 681 N N . ASP A 1 92 ? 12.463 -6.217 0.655 1.00 96.94 92 ASP A N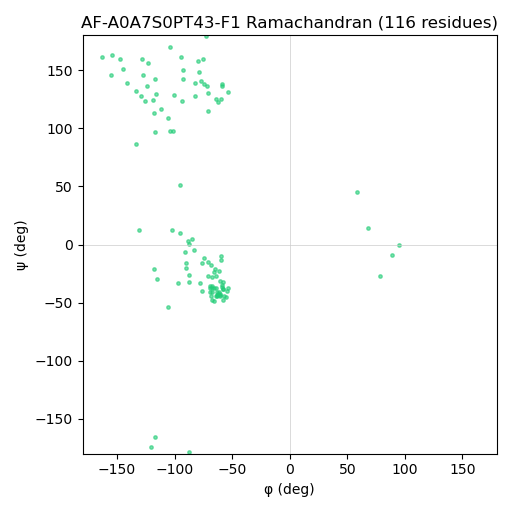 1
ATOM 682 C CA . ASP A 1 92 ? 13.348 -6.094 1.817 1.00 96.94 92 ASP A CA 1
ATOM 683 C C . ASP A 1 92 ? 13.462 -4.644 2.310 1.00 96.94 92 ASP A C 1
ATOM 685 O O . ASP A 1 92 ? 13.449 -4.401 3.520 1.00 96.94 92 ASP A O 1
ATOM 689 N N . ASP A 1 93 ? 13.449 -3.667 1.399 1.00 97.25 93 ASP A N 1
ATOM 690 C CA . ASP A 1 93 ? 13.403 -2.248 1.761 1.00 97.25 93 ASP A CA 1
ATOM 691 C C . ASP A 1 93 ? 12.124 -1.935 2.548 1.00 97.25 93 ASP A C 1
ATOM 693 O O . ASP A 1 93 ? 12.160 -1.282 3.597 1.00 97.25 93 ASP A O 1
ATOM 697 N N . TYR A 1 94 ? 10.981 -2.460 2.103 1.00 97.81 94 TYR A N 1
ATOM 698 C CA . TYR A 1 94 ? 9.719 -2.290 2.821 1.00 97.81 94 TYR A CA 1
ATOM 699 C C . TYR A 1 94 ? 9.707 -3.030 4.162 1.00 97.81 94 TYR A C 1
ATOM 701 O O . TYR A 1 94 ? 9.226 -2.463 5.143 1.00 97.81 94 TYR A O 1
ATOM 709 N N . ARG A 1 95 ? 10.304 -4.230 4.254 1.00 96.56 95 ARG A N 1
ATOM 710 C CA . ARG A 1 95 ? 10.505 -4.936 5.538 1.00 96.56 95 ARG A CA 1
ATOM 711 C C . ARG A 1 95 ? 11.307 -4.112 6.532 1.00 96.56 95 ARG A C 1
ATOM 713 O O . ARG A 1 95 ? 10.999 -4.142 7.716 1.00 96.56 95 ARG A O 1
ATOM 720 N N . SER A 1 96 ? 12.314 -3.382 6.062 1.00 96.94 96 SER A N 1
ATOM 721 C CA . SER A 1 96 ? 13.166 -2.570 6.934 1.00 96.94 96 SER A CA 1
ATOM 722 C C . SER A 1 96 ? 12.516 -1.263 7.407 1.00 96.94 96 SER A C 1
ATOM 724 O O . SER A 1 96 ? 13.011 -0.650 8.351 1.00 96.94 96 SER A O 1
ATOM 726 N N . THR A 1 97 ? 11.427 -0.822 6.765 1.00 96.44 97 THR A N 1
ATOM 727 C CA . THR A 1 97 ? 10.843 0.514 6.986 1.00 96.44 97 THR A CA 1
ATOM 728 C C . THR A 1 97 ? 9.415 0.516 7.526 1.00 96.44 97 THR A C 1
ATOM 730 O O . THR A 1 97 ? 8.999 1.529 8.088 1.00 96.44 97 THR A O 1
ATOM 733 N N . THR A 1 98 ? 8.651 -0.569 7.376 1.00 97.88 98 THR A N 1
ATOM 734 C CA . THR A 1 98 ? 7.315 -0.672 7.982 1.00 97.88 98 THR A CA 1
ATOM 735 C C . THR A 1 98 ? 7.397 -1.014 9.471 1.00 97.88 98 THR A C 1
ATOM 737 O O . THR A 1 98 ? 8.300 -1.724 9.908 1.00 97.88 98 THR A O 1
ATOM 740 N N . GLN A 1 99 ? 6.435 -0.525 10.255 1.00 96.94 99 GLN A N 1
ATOM 741 C CA . GLN A 1 99 ? 6.231 -0.969 11.639 1.00 96.94 99 GLN A CA 1
ATOM 742 C C . GLN A 1 99 ? 5.267 -2.158 11.734 1.00 96.94 99 GLN A C 1
ATOM 744 O O . GLN A 1 99 ? 5.204 -2.802 12.779 1.00 96.94 99 GLN A O 1
ATOM 749 N N . GLY A 1 100 ? 4.507 -2.418 10.667 1.00 97.50 100 GLY A N 1
ATOM 750 C CA . GLY A 1 100 ? 3.509 -3.475 10.612 1.00 97.50 100 GLY A CA 1
ATOM 751 C C . GLY A 1 100 ? 4.078 -4.822 10.172 1.00 97.50 100 GLY A C 1
ATOM 752 O O . GLY A 1 100 ? 5.266 -4.988 9.888 1.00 97.50 100 GLY A O 1
ATOM 753 N N . SER A 1 101 ? 3.192 -5.805 10.073 1.00 98.06 101 SER A N 1
ATOM 754 C CA . SER A 1 101 ? 3.521 -7.106 9.499 1.00 98.06 101 SER A CA 1
ATOM 755 C C . SER A 1 101 ? 3.502 -7.066 7.966 1.00 98.06 101 SER A C 1
ATOM 757 O O . SER A 1 101 ? 2.864 -6.211 7.349 1.00 98.06 101 SER A O 1
ATOM 759 N N . ILE A 1 102 ? 4.203 -8.007 7.330 1.00 97.75 102 ILE A N 1
ATOM 760 C CA . ILE A 1 102 ? 4.202 -8.164 5.872 1.00 97.75 102 ILE A CA 1
ATOM 761 C C . ILE A 1 102 ? 3.655 -9.534 5.500 1.00 97.75 102 ILE A C 1
ATOM 763 O O . ILE A 1 102 ? 4.209 -10.563 5.892 1.00 97.75 102 ILE A O 1
ATOM 767 N N . LEU A 1 103 ? 2.619 -9.523 4.664 1.00 97.62 103 LEU A N 1
ATOM 768 C CA . LEU A 1 103 ? 2.062 -10.681 3.987 1.00 97.62 103 LEU A CA 1
ATOM 769 C C . LEU A 1 103 ? 2.551 -10.698 2.534 1.00 97.62 103 LEU A C 1
ATOM 771 O O . LEU A 1 103 ? 2.010 -10.013 1.664 1.00 97.62 103 LEU A O 1
ATOM 775 N N . ALA A 1 104 ? 3.593 -11.488 2.278 1.00 96.50 104 ALA A N 1
ATOM 776 C CA . ALA A 1 104 ? 4.062 -11.746 0.922 1.00 96.50 104 ALA A CA 1
ATOM 777 C C . ALA A 1 104 ? 3.107 -12.718 0.204 1.00 96.50 104 ALA A C 1
ATOM 779 O O . ALA A 1 104 ? 2.636 -13.680 0.816 1.00 96.50 104 ALA A O 1
ATOM 780 N N . VAL A 1 105 ? 2.811 -12.455 -1.073 1.00 96.56 105 VAL A N 1
ATOM 781 C CA . VAL A 1 105 ? 1.859 -13.251 -1.867 1.00 96.56 105 VAL A CA 1
ATOM 782 C C . VAL A 1 105 ? 2.450 -13.720 -3.198 1.00 96.56 105 VAL A C 1
ATOM 784 O O . VAL A 1 105 ? 3.195 -12.992 -3.852 1.00 96.56 105 VAL A O 1
ATOM 787 N N . GLY A 1 106 ? 2.060 -14.912 -3.647 1.00 93.38 106 GLY A N 1
ATOM 788 C CA . GLY A 1 106 ? 2.233 -15.357 -5.032 1.00 93.38 106 GLY A CA 1
ATOM 789 C C . GLY A 1 106 ? 3.474 -16.192 -5.365 1.00 93.38 106 GLY A C 1
ATOM 790 O O . GLY A 1 106 ? 3.589 -16.585 -6.520 1.00 93.38 106 GLY A O 1
ATOM 791 N N . ASN A 1 107 ? 4.369 -16.498 -4.417 1.00 89.25 107 ASN A N 1
ATOM 792 C CA . ASN A 1 107 ? 5.399 -17.537 -4.612 1.00 89.25 107 ASN A CA 1
ATOM 793 C C . ASN A 1 107 ? 5.052 -18.832 -3.851 1.00 89.25 107 ASN A C 1
ATOM 795 O O . ASN A 1 107 ? 4.124 -18.841 -3.042 1.00 89.25 107 ASN A O 1
ATOM 799 N N . ASP A 1 108 ? 5.788 -19.915 -4.108 1.00 84.50 108 ASP A N 1
ATOM 800 C CA . ASP A 1 108 ? 5.513 -21.240 -3.523 1.00 84.50 108 ASP A CA 1
ATOM 801 C C . ASP A 1 108 ? 5.538 -21.230 -1.984 1.00 84.50 108 ASP A C 1
ATOM 803 O O . ASP A 1 108 ? 4.717 -21.885 -1.341 1.00 84.50 108 ASP A O 1
ATOM 807 N N . ASP A 1 109 ? 6.410 -20.408 -1.397 1.00 86.31 109 ASP A N 1
ATOM 808 C CA . ASP A 1 109 ? 6.549 -20.246 0.054 1.00 86.31 109 ASP A CA 1
ATOM 809 C C . ASP A 1 109 ? 5.529 -19.263 0.665 1.00 86.31 109 ASP A C 1
ATOM 811 O O . ASP A 1 109 ? 5.477 -19.089 1.886 1.00 86.31 109 ASP A O 1
ATOM 815 N N . SER A 1 110 ? 4.710 -18.594 -0.156 1.00 91.25 110 SER A N 1
ATOM 816 C CA . SER A 1 110 ? 3.721 -17.632 0.328 1.00 91.25 110 SER A CA 1
ATOM 817 C C . SER A 1 110 ? 2.497 -18.343 0.914 1.00 91.25 110 SER A C 1
ATOM 819 O O . SER A 1 110 ? 1.989 -19.305 0.325 1.00 91.25 110 SER A O 1
ATOM 821 N N . PRO A 1 111 ? 1.930 -17.825 2.021 1.00 91.31 111 PRO A N 1
ATOM 822 C CA . PRO A 1 111 ? 0.676 -18.333 2.581 1.00 91.31 111 PRO A CA 1
ATOM 823 C C . PRO A 1 111 ? -0.522 -18.102 1.648 1.00 91.31 111 PRO A C 1
ATOM 825 O O . PRO A 1 111 ? -1.509 -18.828 1.725 1.00 91.31 111 PRO A O 1
ATOM 828 N N . VAL A 1 112 ? -0.434 -17.108 0.759 1.00 94.81 112 VAL A N 1
ATOM 829 C CA . VAL A 1 112 ? -1.414 -16.844 -0.299 1.00 94.81 112 VAL A CA 1
ATOM 830 C C . VAL A 1 112 ? -0.712 -17.006 -1.641 1.00 94.81 112 VAL A C 1
ATOM 832 O O . VAL A 1 112 ? 0.175 -16.220 -1.977 1.00 94.81 112 VAL A O 1
ATOM 835 N N . ARG A 1 113 ? -1.103 -18.020 -2.415 1.00 94.38 113 ARG A N 1
ATOM 836 C CA . ARG A 1 113 ? -0.549 -18.323 -3.742 1.00 94.38 113 ARG A CA 1
ATOM 837 C C . ARG A 1 113 ? -1.620 -18.927 -4.648 1.00 94.38 113 ARG A C 1
ATOM 839 O O . ARG A 1 113 ? -2.628 -19.437 -4.162 1.00 94.38 113 ARG A O 1
ATOM 846 N N . ALA A 1 114 ? -1.389 -18.866 -5.954 1.00 92.44 114 ALA A N 1
ATOM 847 C CA . ALA A 1 114 ? -2.189 -19.588 -6.935 1.00 92.44 114 ALA A CA 1
ATOM 848 C C . ALA A 1 114 ? -1.543 -20.951 -7.227 1.00 92.44 114 ALA A C 1
ATOM 850 O O . ALA A 1 114 ? -0.321 -21.050 -7.301 1.00 92.44 114 ALA A O 1
ATOM 851 N N . GLU A 1 115 ? -2.359 -21.985 -7.415 1.00 92.19 115 GLU A N 1
ATOM 852 C CA . GLU A 1 115 ? -1.918 -23.341 -7.762 1.00 92.19 115 GLU A CA 1
ATOM 853 C C . GLU A 1 115 ? -2.597 -23.785 -9.064 1.00 92.19 115 GLU A C 1
ATOM 855 O O . GLU A 1 115 ? -3.678 -23.298 -9.394 1.00 92.19 115 GLU A O 1
ATOM 860 N N . ASN A 1 116 ? -1.986 -24.730 -9.788 1.00 91.44 116 ASN A N 1
ATOM 861 C CA . ASN A 1 116 ? -2.497 -25.249 -11.066 1.00 91.44 116 ASN A CA 1
ATOM 862 C C . ASN A 1 116 ? -2.673 -24.163 -12.148 1.00 91.44 116 ASN A C 1
ATOM 864 O O . ASN A 1 116 ? -3.702 -24.111 -12.821 1.00 91.44 116 ASN A O 1
ATOM 868 N N . LEU A 1 117 ? -1.673 -23.286 -12.304 1.00 86.00 117 LEU A N 1
ATOM 869 C CA . LEU A 1 117 ? -1.639 -22.295 -13.384 1.00 86.00 117 LEU A CA 1
ATOM 870 C C . LEU A 1 117 ? -1.595 -23.021 -14.743 1.00 86.00 117 LEU A C 1
ATOM 872 O O . LEU A 1 117 ? -0.703 -23.841 -14.966 1.00 86.00 117 LEU A O 1
ATOM 876 N N . VAL A 1 118 ? -2.579 -22.743 -15.606 1.00 76.69 118 VAL A N 1
ATOM 877 C CA . VAL A 1 118 ? -2.720 -23.300 -16.968 1.00 76.69 118 VAL A CA 1
ATOM 878 C C . VAL A 1 118 ? -2.171 -22.323 -17.996 1.00 76.69 118 VAL A C 1
ATOM 880 O O . VAL A 1 118 ? -2.474 -21.116 -17.859 1.00 76.69 118 VAL A O 1
#

pLDDT: mean 95.78, std 3.88, range [76.69, 98.69]

Organism: NCBI:txid33640